Protein AF-A0A3D3DQT8-F1 (afdb_monomer)

Mean predicted aligned error: 5.62 Å

Solvent-accessible surface area (backbone atoms only — not comparable to full-atom values): 5283 Å² total; per-residue (Å²): 123,43,65,70,96,50,102,67,58,68,67,59,53,52,51,50,52,51,51,47,53,49,57,58,57,70,68,70,62,94,72,80,59,68,65,61,55,50,50,52,51,44,54,50,27,50,77,73,35,60,67,28,22,53,56,41,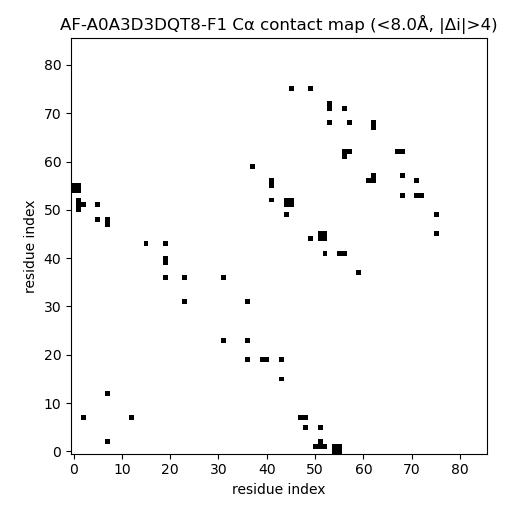44,43,62,76,70,57,60,87,53,70,63,59,54,48,51,56,49,51,62,57,70,70,48,78,74,91,76,80,74,134

Sequence (86 aa):
RALEKRPVSVESIEAELDQIKHRLRATGEREIKSLQVGECVMESLKALDHVAYVRFASVYRSFQDLAEFRDAIESLEAEPAEGDSP

Radius of gyration: 14.19 Å; Cα contacts (8 Å, |Δi|>4): 43; chains: 1; bounding box: 32×33×42 Å

Nearest PDB structures (foldseek):
  7p3f-assembly1_C  TM=9.540E-01  e=1.533E-03  Streptomyces coelicolor A3(2)
  7p3q-assembly1_A  TM=9.471E-01  e=5.498E-03  Streptomyces coelicolor A3(2)

Foldseek 3Di:
DLCPPPPADPVLVVVLVVVLVVVVVVVVDPDDDPLSSLVSVLVSCLVRPLSSNLVSCCVSVVDDDVVVSVVSVVVSVPDPPPPPDD

Structure (mmCIF, N/CA/C/O backbone):
data_AF-A0A3D3DQT8-F1
#
_entry.id   AF-A0A3D3DQT8-F1
#
loop_
_atom_site.group_PDB
_atom_site.id
_atom_site.type_symbol
_atom_site.label_atom_id
_atom_site.label_alt_id
_atom_site.label_comp_id
_atom_site.label_asym_id
_atom_site.label_entity_id
_atom_site.label_seq_id
_atom_site.pdbx_PDB_ins_code
_atom_site.Cartn_x
_atom_site.Cartn_y
_atom_site.Cartn_z
_atom_site.occupancy
_atom_site.B_iso_or_equiv
_atom_site.auth_seq_id
_atom_site.auth_comp_id
_atom_site.auth_asym_id
_atom_site.auth_atom_id
_atom_site.pdbx_PDB_model_num
ATOM 1 N N . ARG A 1 1 ? 9.589 1.958 3.051 1.00 72.31 1 ARG A N 1
ATOM 2 C CA . ARG A 1 1 ? 9.249 3.067 2.125 1.00 72.31 1 ARG A CA 1
ATOM 3 C C . ARG A 1 1 ? 8.806 2.457 0.793 1.00 72.31 1 ARG A C 1
ATOM 5 O O . ARG A 1 1 ? 9.664 1.991 0.062 1.00 72.31 1 ARG A O 1
ATOM 12 N N . ALA A 1 2 ? 7.503 2.369 0.512 1.00 86.75 2 ALA A N 1
ATOM 13 C CA . ALA A 1 2 ? 6.986 1.646 -0.663 1.00 86.75 2 ALA A CA 1
ATOM 14 C C . ALA A 1 2 ? 7.260 2.377 -1.995 1.00 86.75 2 ALA A C 1
ATOM 16 O O . ALA A 1 2 ? 7.749 1.776 -2.948 1.00 86.75 2 ALA A O 1
ATOM 17 N N . LEU A 1 3 ? 7.044 3.695 -2.009 1.00 87.62 3 LEU A N 1
ATOM 18 C CA . LEU A 1 3 ? 7.140 4.561 -3.194 1.00 87.62 3 LEU A CA 1
ATOM 19 C C . LEU A 1 3 ? 8.548 5.129 -3.452 1.00 87.62 3 LEU A C 1
ATOM 21 O O . LEU A 1 3 ? 8.782 5.839 -4.424 1.00 87.62 3 LEU A O 1
ATOM 25 N N . GLU A 1 4 ? 9.519 4.836 -2.587 1.00 86.31 4 GLU A N 1
ATOM 26 C CA . GLU A 1 4 ? 10.873 5.382 -2.722 1.00 86.31 4 GLU A CA 1
ATOM 27 C C . GLU A 1 4 ? 11.547 4.883 -4.007 1.00 86.31 4 GLU A C 1
ATOM 29 O O . GLU A 1 4 ? 11.631 3.669 -4.221 1.00 86.31 4 GLU A O 1
ATOM 34 N N . LYS A 1 5 ? 12.061 5.828 -4.813 1.00 87.06 5 LYS A N 1
ATOM 35 C CA . LYS A 1 5 ? 12.677 5.610 -6.138 1.00 87.06 5 LYS A CA 1
ATOM 36 C C . LYS A 1 5 ? 11.719 5.046 -7.201 1.00 87.06 5 LYS A C 1
ATOM 38 O O . LYS A 1 5 ? 12.181 4.478 -8.189 1.00 87.06 5 LYS A O 1
ATOM 43 N N . ARG A 1 6 ? 10.404 5.182 -7.008 1.00 90.94 6 ARG A N 1
ATOM 44 C CA . ARG A 1 6 ? 9.402 4.859 -8.032 1.00 90.94 6 ARG A CA 1
ATOM 45 C C . ARG A 1 6 ? 9.067 6.104 -8.861 1.00 90.94 6 ARG A C 1
ATOM 47 O O . ARG A 1 6 ? 9.120 7.206 -8.316 1.00 90.94 6 ARG A O 1
ATOM 54 N N . PRO A 1 7 ? 8.733 5.956 -10.152 1.00 90.56 7 PRO A N 1
ATOM 55 C CA . PRO A 1 7 ? 8.339 7.062 -11.023 1.00 90.56 7 PRO A CA 1
ATOM 56 C C . PRO A 1 7 ? 6.880 7.476 -10.759 1.00 90.56 7 PRO A C 1
ATOM 58 O O . PRO A 1 7 ? 6.054 7.481 -11.663 1.00 90.56 7 PRO A O 1
ATOM 61 N N . VAL A 1 8 ? 6.559 7.786 -9.504 1.00 90.31 8 VAL A N 1
ATOM 62 C CA . VAL A 1 8 ? 5.228 8.217 -9.071 1.00 90.31 8 VAL A CA 1
ATOM 63 C C . VAL A 1 8 ? 5.326 9.680 -8.663 1.00 90.31 8 VAL A C 1
ATOM 65 O O . VAL A 1 8 ? 6.193 10.040 -7.864 1.00 90.31 8 VAL A O 1
ATOM 68 N N . SER A 1 9 ? 4.471 10.525 -9.236 1.00 93.12 9 SER A N 1
ATOM 69 C CA . SER A 1 9 ? 4.465 11.953 -8.930 1.00 93.12 9 SER A CA 1
ATOM 70 C C . SER A 1 9 ? 3.926 12.216 -7.522 1.00 93.12 9 SER A C 1
ATOM 72 O O . SER A 1 9 ? 3.158 11.426 -6.965 1.00 93.12 9 SER A O 1
ATOM 74 N N . VAL A 1 10 ? 4.340 13.336 -6.931 1.00 91.94 10 VAL A N 1
ATOM 75 C CA . VAL A 1 10 ? 3.868 13.734 -5.597 1.00 91.94 10 VAL A CA 1
ATOM 76 C C . VAL A 1 10 ? 2.372 14.030 -5.643 1.00 91.94 10 VAL A C 1
ATOM 78 O O . VAL A 1 10 ? 1.640 13.620 -4.750 1.00 91.94 10 VAL A O 1
ATOM 81 N N . GLU A 1 11 ? 1.912 14.643 -6.728 1.00 94.25 11 GLU A N 1
ATOM 82 C CA . GLU A 1 11 ? 0.517 14.997 -6.962 1.00 94.25 11 GLU A CA 1
ATOM 83 C C . GLU A 1 11 ? -0.381 13.754 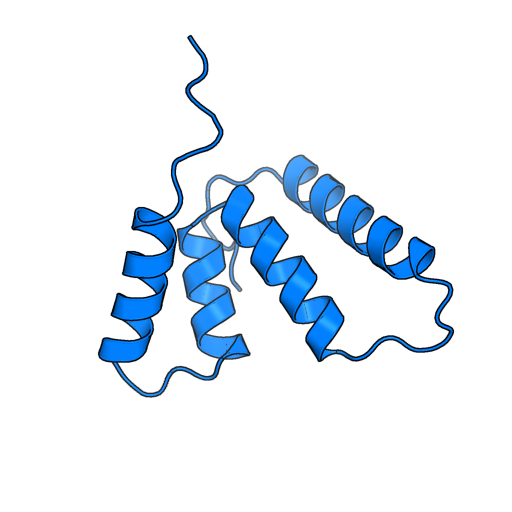-6.997 1.00 94.25 11 GLU A C 1
ATOM 85 O O . GLU A 1 11 ? -1.450 13.755 -6.392 1.00 94.25 11 GLU A O 1
ATOM 90 N N . SER A 1 12 ? 0.061 12.665 -7.642 1.00 93.25 12 SER A N 1
ATOM 91 C CA . SER A 1 12 ? -0.698 11.408 -7.644 1.00 93.25 12 SER A CA 1
ATOM 92 C C . SER A 1 12 ? -0.764 10.788 -6.249 1.00 93.25 12 SER A C 1
ATOM 94 O O . SER A 1 12 ? -1.806 10.277 -5.853 1.00 93.25 12 SER A O 1
ATOM 96 N N . ILE A 1 13 ? 0.318 10.867 -5.468 1.00 92.19 13 ILE A N 1
ATOM 97 C CA . ILE A 1 13 ? 0.324 10.377 -4.082 1.00 92.19 13 ILE A CA 1
ATOM 98 C C . ILE A 1 13 ? -0.657 11.182 -3.224 1.00 92.19 13 ILE A C 1
ATOM 100 O O . ILE A 1 13 ? -1.419 10.602 -2.454 1.00 92.19 13 ILE A O 1
ATOM 104 N N . GLU A 1 14 ? -0.646 12.509 -3.341 1.00 94.19 14 GLU A N 1
ATOM 105 C CA . GLU A 1 14 ? -1.563 13.383 -2.606 1.00 94.19 14 GLU A CA 1
ATOM 106 C C . GLU A 1 14 ? -3.023 13.118 -2.986 1.00 94.19 14 GLU A C 1
ATOM 108 O O . GLU A 1 14 ? -3.864 12.979 -2.095 1.00 94.19 14 GLU A O 1
ATOM 113 N N . ALA A 1 15 ? -3.306 12.956 -4.281 1.00 95.25 15 ALA A N 1
ATOM 114 C CA . ALA A 1 15 ? -4.636 12.618 -4.774 1.00 95.25 15 ALA A CA 1
ATOM 115 C C . ALA A 1 15 ? -5.143 11.287 -4.191 1.00 95.25 15 ALA A C 1
ATOM 117 O O . ALA A 1 15 ? -6.254 11.237 -3.661 1.00 95.25 15 ALA A O 1
ATOM 118 N N . GLU A 1 16 ? -4.322 10.233 -4.212 1.00 95.12 16 GLU A N 1
ATOM 119 C CA . GLU A 1 16 ? -4.669 8.934 -3.620 1.00 95.12 16 GLU A CA 1
ATOM 120 C C . GLU A 1 16 ? -4.905 9.037 -2.107 1.00 95.12 16 GLU A C 1
ATOM 122 O O . GLU A 1 16 ? -5.881 8.505 -1.575 1.00 95.12 16 GLU A O 1
ATOM 127 N N . LEU A 1 17 ? -4.058 9.779 -1.388 1.00 94.88 17 LEU A N 1
ATOM 128 C CA . LEU A 1 17 ? -4.239 9.996 0.049 1.00 94.88 17 LEU A CA 1
ATOM 129 C C . LEU A 1 17 ? -5.555 10.710 0.362 1.00 94.88 17 LEU A C 1
ATOM 131 O O . LEU A 1 17 ? -6.210 10.384 1.356 1.00 94.88 17 LEU A O 1
ATOM 135 N N . ASP A 1 18 ? -5.950 11.681 -0.455 1.00 96.19 18 ASP A N 1
ATOM 136 C CA . ASP A 1 18 ? -7.209 12.394 -0.277 1.00 96.19 18 ASP A CA 1
ATOM 137 C C . ASP A 1 18 ? -8.419 11.522 -0.616 1.00 96.19 18 ASP A C 1
ATOM 139 O O . ASP A 1 18 ? -9.404 11.548 0.129 1.00 96.19 18 ASP A O 1
ATOM 143 N N . GLN A 1 19 ? -8.323 10.667 -1.638 1.00 95.12 19 GLN A N 1
ATOM 144 C CA . GLN A 1 19 ? -9.342 9.653 -1.915 1.00 95.12 19 GLN A CA 1
ATOM 145 C C . GLN A 1 19 ? -9.502 8.671 -0.749 1.00 95.12 19 GLN A C 1
ATOM 147 O O . GLN A 1 19 ? -10.627 8.434 -0.302 1.00 95.12 19 GLN A O 1
ATOM 152 N N . ILE A 1 20 ? -8.402 8.155 -0.188 1.00 95.06 20 ILE A N 1
ATOM 153 C CA . ILE A 1 20 ? -8.438 7.268 0.984 1.00 95.06 20 ILE A CA 1
ATOM 154 C C . ILE A 1 20 ? -9.104 7.979 2.167 1.00 95.06 20 ILE A C 1
ATOM 156 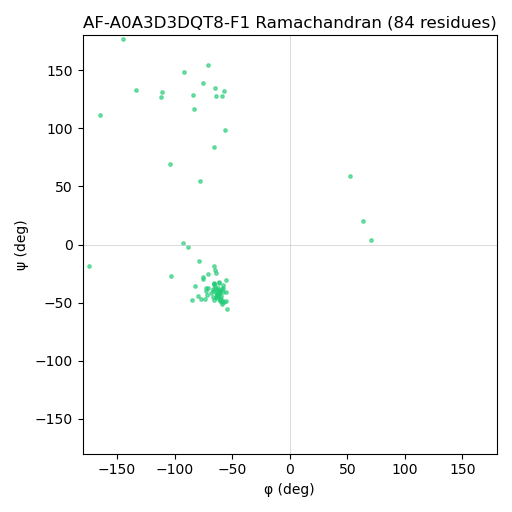O O . ILE A 1 20 ? -10.036 7.442 2.768 1.00 95.06 20 ILE A O 1
ATOM 160 N N . LYS A 1 21 ? -8.689 9.211 2.495 1.00 94.31 21 LYS A N 1
ATOM 161 C CA . LYS A 1 21 ? -9.315 9.994 3.577 1.00 94.31 21 LYS A CA 1
ATOM 162 C C . LYS A 1 21 ? -10.806 10.194 3.329 1.00 94.31 21 LYS A C 1
ATOM 164 O O . LYS A 1 21 ? -11.589 10.121 4.276 1.00 94.31 21 LYS A O 1
ATOM 169 N N . HIS A 1 22 ? -11.202 10.468 2.087 1.00 94.69 22 HIS A N 1
ATOM 170 C CA . HIS A 1 22 ? -12.601 10.666 1.739 1.00 94.69 22 HIS A CA 1
ATOM 171 C C . HIS A 1 22 ? -13.414 9.381 1.922 1.00 94.69 22 HIS A C 1
ATOM 173 O O . HIS A 1 22 ? -14.426 9.419 2.620 1.00 94.69 22 HIS A O 1
ATOM 179 N N . ARG A 1 23 ? -12.927 8.242 1.406 1.00 92.81 23 ARG A N 1
ATOM 180 C CA . ARG A 1 23 ? -13.535 6.914 1.600 1.00 92.81 23 ARG A CA 1
ATOM 181 C C . ARG A 1 23 ? -13.703 6.587 3.080 1.00 92.81 23 ARG A C 1
ATOM 183 O O . ARG A 1 23 ? -14.793 6.221 3.502 1.00 92.81 23 ARG A O 1
ATOM 190 N N . LEU A 1 24 ? -12.653 6.781 3.880 1.00 93.19 24 LEU A N 1
ATOM 191 C CA . LEU A 1 24 ? -12.699 6.514 5.318 1.00 93.19 24 LEU A CA 1
ATOM 192 C C . LEU A 1 24 ? -13.704 7.420 6.038 1.00 93.19 24 LEU A C 1
ATOM 194 O O . LEU A 1 24 ? -14.474 6.933 6.857 1.00 93.19 24 LEU A O 1
ATOM 198 N N . ARG A 1 25 ? -13.761 8.716 5.712 1.00 92.00 25 ARG A N 1
ATOM 199 C CA . ARG A 1 25 ? -14.759 9.638 6.288 1.00 92.00 25 ARG A CA 1
ATOM 200 C C . ARG A 1 25 ? -16.188 9.282 5.882 1.00 92.00 25 ARG A C 1
ATOM 202 O O . ARG A 1 25 ? -17.096 9.431 6.693 1.00 92.00 25 ARG A O 1
ATOM 209 N N . ALA A 1 26 ? -16.383 8.809 4.653 1.00 93.38 26 ALA A N 1
ATOM 210 C CA . ALA A 1 26 ? -17.692 8.427 4.132 1.00 93.38 26 ALA A CA 1
ATOM 211 C C . ALA A 1 26 ? -18.301 7.209 4.852 1.00 93.38 26 ALA A C 1
ATOM 213 O O . ALA A 1 26 ? -19.515 7.036 4.806 1.00 93.38 26 ALA A O 1
ATOM 214 N N . THR A 1 27 ? -17.497 6.410 5.565 1.00 91.19 27 THR A N 1
ATOM 215 C CA . THR A 1 27 ? -18.005 5.314 6.414 1.00 91.19 27 THR A CA 1
ATOM 216 C C . THR A 1 27 ? -18.868 5.814 7.578 1.00 91.19 27 THR A C 1
ATOM 218 O O . THR A 1 27 ? -19.702 5.071 8.085 1.00 91.19 27 THR A O 1
ATOM 221 N N . GLY A 1 28 ? -18.677 7.067 8.017 1.00 92.31 28 GLY A N 1
ATOM 222 C CA . GLY A 1 28 ? -19.361 7.635 9.182 1.00 92.31 28 GLY A CA 1
ATOM 223 C C . GLY A 1 28 ? -18.904 7.059 10.529 1.00 92.31 28 GLY A C 1
ATOM 224 O O . GLY A 1 28 ? -19.460 7.418 11.568 1.00 92.31 28 GLY A O 1
ATOM 225 N N . GLU A 1 29 ? -17.896 6.185 10.537 1.00 92.00 29 GLU A N 1
ATOM 226 C CA . GLU A 1 29 ? -17.369 5.582 11.755 1.00 92.00 29 GLU A CA 1
ATOM 227 C C . GLU A 1 29 ? -16.511 6.580 12.545 1.00 92.00 29 GLU A C 1
ATOM 229 O O . GLU A 1 29 ? -15.708 7.337 11.997 1.00 92.00 29 GLU A O 1
ATOM 234 N N . ARG A 1 30 ? -16.671 6.576 13.873 1.00 91.31 30 ARG A N 1
ATOM 235 C CA . ARG A 1 30 ? -15.897 7.442 14.778 1.00 91.31 30 ARG A CA 1
ATOM 236 C C . ARG A 1 30 ? -14.457 6.957 14.962 1.00 91.31 30 ARG A C 1
ATOM 238 O O . ARG A 1 30 ? -13.570 7.764 15.233 1.00 91.31 30 ARG A O 1
ATOM 245 N N . GLU A 1 31 ? -14.240 5.655 14.831 1.00 93.44 31 GLU A N 1
ATOM 246 C CA . GLU A 1 31 ? -12.945 4.996 14.959 1.00 93.44 31 GLU A CA 1
ATOM 247 C C . GLU A 1 31 ? -12.780 4.027 13.795 1.00 93.44 31 GLU A C 1
ATOM 249 O O . GLU A 1 31 ? -13.689 3.259 13.506 1.00 93.44 31 GLU A O 1
ATOM 254 N N . ILE A 1 32 ? -11.621 4.058 13.140 1.00 93.38 32 ILE A N 1
ATOM 255 C CA . ILE A 1 32 ? -11.321 3.203 11.990 1.00 93.38 32 ILE A CA 1
ATOM 256 C C . ILE A 1 32 ? -10.255 2.196 12.400 1.00 93.38 32 ILE A C 1
ATOM 258 O O . ILE A 1 32 ? -9.209 2.563 12.939 1.00 93.38 32 ILE A O 1
ATOM 262 N N . LYS A 1 33 ? -10.490 0.917 12.100 1.00 94.38 33 LYS A N 1
ATOM 263 C CA . LYS A 1 33 ? -9.489 -0.132 12.314 1.00 94.38 33 LYS A CA 1
ATOM 264 C C . LYS A 1 33 ? -8.285 0.104 11.403 1.00 94.38 33 LYS A C 1
ATOM 266 O O . LYS A 1 33 ? -8.444 0.273 10.197 1.00 94.38 33 LYS A O 1
ATOM 271 N N . SER A 1 34 ? -7.071 -0.006 11.943 1.00 92.44 34 SER A N 1
ATOM 272 C CA . SER A 1 34 ? -5.835 0.121 11.153 1.00 92.44 34 SER A CA 1
ATOM 273 C C . SER A 1 34 ? -5.775 -0.852 9.972 1.00 92.44 34 SER A C 1
ATOM 275 O O . SER A 1 34 ? -5.204 -0.521 8.937 1.00 92.44 34 SER A O 1
ATOM 277 N N . LEU A 1 35 ? -6.401 -2.029 10.111 1.00 91.69 35 LEU A N 1
ATOM 278 C CA . LEU A 1 35 ? -6.523 -3.001 9.027 1.00 91.69 35 LEU A CA 1
ATOM 279 C C . LEU A 1 35 ? -7.222 -2.376 7.810 1.00 91.69 35 LEU A C 1
ATOM 281 O O . LEU A 1 35 ? -6.667 -2.394 6.723 1.00 91.69 35 LEU A O 1
ATOM 285 N N . GLN A 1 36 ? -8.360 -1.714 8.010 1.00 92.94 36 GLN A N 1
ATOM 286 C CA . GLN A 1 36 ? -9.119 -1.072 6.936 1.00 92.94 36 GLN A CA 1
ATOM 287 C C . GLN A 1 36 ? -8.326 0.037 6.236 1.00 92.94 36 GLN A C 1
ATOM 289 O O . GLN A 1 36 ? -8.385 0.164 5.019 1.00 92.94 36 GLN A O 1
ATOM 294 N N . VAL A 1 37 ? -7.535 0.810 6.985 1.00 94.31 37 VAL A N 1
ATOM 295 C CA . VAL A 1 37 ? -6.636 1.810 6.388 1.00 94.31 37 VAL A CA 1
ATOM 296 C C . VAL A 1 37 ? -5.593 1.132 5.500 1.00 94.31 37 VAL A C 1
ATOM 298 O O . VAL A 1 37 ? -5.341 1.587 4.389 1.00 94.31 37 VAL A O 1
ATOM 301 N N . GLY A 1 38 ? -4.997 0.039 5.980 1.00 94.12 38 GLY A N 1
ATOM 302 C CA . GLY A 1 38 ? -4.016 -0.728 5.220 1.00 94.12 38 GLY A CA 1
ATOM 303 C C . GLY A 1 38 ? -4.588 -1.355 3.948 1.00 94.12 38 GLY A C 1
ATOM 304 O O . GLY A 1 38 ? -3.923 -1.302 2.921 1.00 94.12 38 GLY A O 1
ATOM 305 N N . GLU A 1 39 ? -5.821 -1.862 3.992 1.00 93.31 39 GLU A N 1
ATOM 306 C CA . GLU A 1 39 ? -6.550 -2.364 2.817 1.00 93.31 39 GLU A CA 1
ATOM 307 C C . GLU A 1 39 ? -6.746 -1.247 1.777 1.00 93.31 39 GLU A C 1
ATOM 309 O O . GLU A 1 39 ? -6.370 -1.416 0.620 1.00 93.31 39 GLU A O 1
ATOM 314 N N . CYS A 1 40 ? -7.210 -0.058 2.188 1.00 94.50 40 CYS A N 1
ATOM 315 C CA . CYS A 1 40 ? -7.345 1.080 1.271 1.00 94.50 40 CYS A CA 1
ATOM 316 C C . CYS A 1 40 ? -6.002 1.502 0.652 1.00 94.50 40 CYS A C 1
ATOM 318 O O . CYS A 1 40 ? -5.939 1.817 -0.532 1.00 94.50 40 CYS A O 1
ATOM 320 N N . VAL A 1 41 ? -4.920 1.501 1.438 1.00 95.25 41 VAL A N 1
ATOM 321 C CA . VAL A 1 41 ? -3.572 1.812 0.931 1.00 95.25 41 VAL A CA 1
ATOM 322 C C . VAL A 1 41 ? -3.090 0.741 -0.049 1.00 95.25 41 VAL A C 1
ATOM 324 O O . VAL A 1 41 ? -2.479 1.081 -1.057 1.00 95.25 41 VAL A O 1
ATOM 327 N N . MET A 1 42 ? -3.361 -0.538 0.225 1.00 93.75 42 MET A N 1
ATOM 328 C CA . MET A 1 42 ? -3.027 -1.647 -0.671 1.00 93.75 42 MET A CA 1
ATOM 329 C C . MET A 1 42 ? -3.722 -1.492 -2.023 1.00 93.75 42 MET A C 1
ATOM 331 O O . MET A 1 42 ? -3.050 -1.579 -3.045 1.00 93.75 42 MET A O 1
ATOM 335 N N . GLU A 1 43 ? -5.024 -1.206 -2.036 1.00 93.12 43 GLU A N 1
ATOM 336 C CA . GLU A 1 43 ? -5.793 -0.961 -3.264 1.00 93.12 43 GLU A CA 1
ATOM 337 C C . GLU A 1 43 ? -5.228 0.220 -4.068 1.00 93.12 43 GLU A C 1
ATOM 339 O O . GLU A 1 43 ? -4.915 0.067 -5.248 1.00 93.12 43 GLU A O 1
ATOM 344 N N . SER A 1 44 ? -5.012 1.374 -3.425 1.00 93.69 44 SER A N 1
ATOM 345 C CA . SER A 1 44 ? -4.438 2.556 -4.084 1.00 93.69 44 SER A CA 1
ATOM 346 C C . SER A 1 44 ? -3.043 2.286 -4.648 1.00 93.69 44 SER A C 1
ATOM 348 O O . SER A 1 44 ? -2.743 2.652 -5.781 1.00 93.69 44 SER A O 1
ATOM 350 N N . LEU A 1 45 ? -2.170 1.611 -3.891 1.00 93.75 45 LEU A N 1
ATOM 351 C CA . LEU A 1 45 ? -0.836 1.253 -4.379 1.00 93.75 45 LEU A CA 1
ATOM 352 C C . LEU A 1 45 ? -0.897 0.249 -5.529 1.00 93.75 45 LEU A C 1
ATOM 354 O O . LEU A 1 45 ? -0.046 0.315 -6.412 1.00 93.75 45 LEU A O 1
ATOM 358 N N . LYS A 1 46 ? -1.876 -0.662 -5.529 1.00 91.44 46 LYS A N 1
ATOM 359 C CA . LYS A 1 46 ? -2.065 -1.631 -6.608 1.00 91.44 46 LYS A CA 1
ATOM 360 C C . LYS A 1 46 ? -2.364 -0.926 -7.929 1.00 91.44 46 LYS A C 1
ATOM 362 O O . LYS A 1 46 ? -1.752 -1.274 -8.926 1.00 91.44 46 LYS A O 1
ATOM 367 N N . ALA A 1 4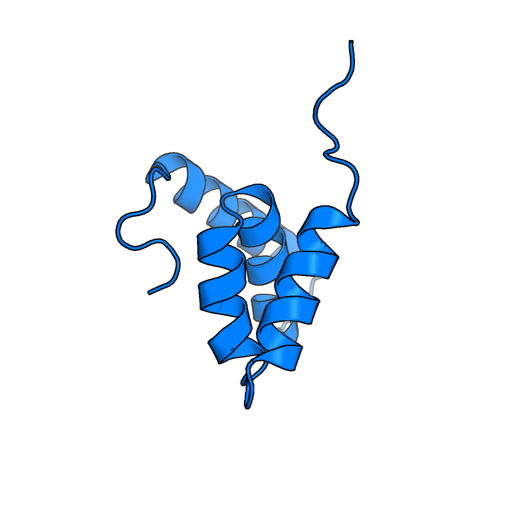7 ? -3.209 0.104 -7.916 1.00 90.44 47 ALA A N 1
ATOM 368 C CA . ALA A 1 47 ? -3.493 0.916 -9.100 1.00 90.44 47 ALA A CA 1
ATOM 369 C C . ALA A 1 47 ? -2.331 1.852 -9.484 1.00 90.44 47 ALA A C 1
ATOM 371 O O . ALA A 1 47 ? -2.060 2.070 -10.663 1.00 90.44 47 ALA A O 1
ATOM 372 N N . LEU A 1 48 ? -1.638 2.413 -8.490 1.00 91.69 48 LEU A N 1
ATOM 373 C CA . LEU A 1 48 ? -0.623 3.441 -8.712 1.00 91.69 48 LEU A CA 1
ATOM 374 C C . LEU A 1 48 ? 0.725 2.871 -9.168 1.00 91.69 48 LEU A C 1
ATOM 376 O O . LEU A 1 48 ? 1.373 3.439 -10.046 1.00 91.69 48 LEU A O 1
ATOM 380 N N . ASP A 1 49 ? 1.192 1.793 -8.530 1.00 93.75 49 ASP A N 1
ATOM 381 C CA . ASP A 1 49 ? 2.490 1.185 -8.812 1.00 93.75 49 ASP A CA 1
ATOM 382 C C . ASP A 1 49 ? 2.609 -0.231 -8.220 1.00 93.75 49 ASP A C 1
ATOM 384 O O . ASP A 1 49 ? 2.766 -0.422 -7.009 1.00 93.75 49 ASP A O 1
ATOM 388 N N . HIS A 1 50 ? 2.649 -1.240 -9.094 1.00 92.19 50 HIS A N 1
ATOM 389 C CA . HIS A 1 50 ? 2.697 -2.652 -8.694 1.00 92.19 50 HIS A CA 1
ATOM 390 C C . HIS A 1 50 ? 3.903 -2.988 -7.796 1.00 92.19 50 HIS A C 1
ATOM 392 O O . HIS A 1 50 ? 3.798 -3.798 -6.876 1.00 92.19 50 HIS A O 1
ATOM 398 N N . VAL A 1 51 ? 5.060 -2.351 -8.008 1.00 92.94 51 VAL A N 1
ATOM 399 C CA . VAL A 1 51 ? 6.258 -2.606 -7.190 1.00 92.94 51 VAL A CA 1
ATOM 400 C C . VAL A 1 51 ? 6.100 -2.002 -5.793 1.00 92.94 51 VAL A C 1
ATOM 402 O O . VAL A 1 51 ? 6.500 -2.618 -4.803 1.00 92.94 51 VAL A O 1
ATOM 405 N N . ALA A 1 52 ? 5.515 -0.810 -5.684 1.00 94.00 52 ALA A N 1
ATOM 406 C CA . ALA A 1 52 ? 5.197 -0.186 -4.408 1.00 94.00 52 ALA A CA 1
ATOM 407 C C . ALA A 1 52 ? 4.162 -1.011 -3.636 1.00 94.00 52 ALA A C 1
ATOM 409 O O . ALA A 1 52 ? 4.356 -1.223 -2.437 1.00 94.00 52 ALA A O 1
ATOM 410 N N . TYR A 1 53 ? 3.140 -1.536 -4.321 1.00 94.31 53 TYR A N 1
ATOM 411 C CA . TYR A 1 53 ? 2.191 -2.492 -3.751 1.00 94.31 53 TYR A CA 1
ATOM 412 C C . TYR A 1 53 ? 2.916 -3.695 -3.147 1.00 94.31 53 TYR A C 1
ATOM 414 O O . TYR A 1 53 ? 2.794 -3.923 -1.948 1.00 94.31 53 TYR A O 1
ATOM 422 N N . VAL A 1 54 ? 3.755 -4.404 -3.913 1.00 93.25 54 VAL A N 1
ATOM 423 C CA . VAL A 1 54 ? 4.465 -5.594 -3.408 1.00 93.25 54 VAL A CA 1
ATOM 424 C C . VAL A 1 54 ? 5.371 -5.253 -2.214 1.00 93.25 54 VAL A C 1
ATOM 426 O O . VAL A 1 54 ? 5.414 -5.992 -1.229 1.00 93.25 54 VAL A O 1
ATOM 429 N N . ARG A 1 55 ? 6.064 -4.105 -2.244 1.00 93.44 55 ARG A N 1
ATOM 430 C CA . ARG A 1 55 ? 6.911 -3.637 -1.126 1.00 93.44 55 ARG A CA 1
ATOM 431 C C . ARG A 1 55 ? 6.116 -3.288 0.129 1.00 93.44 55 ARG A C 1
ATOM 433 O O . ARG A 1 55 ? 6.655 -3.386 1.228 1.00 93.44 55 ARG A O 1
ATOM 440 N N . PHE A 1 56 ? 4.893 -2.791 -0.025 1.00 94.69 56 PHE A N 1
ATOM 441 C CA . PHE A 1 56 ? 4.012 -2.511 1.102 1.00 94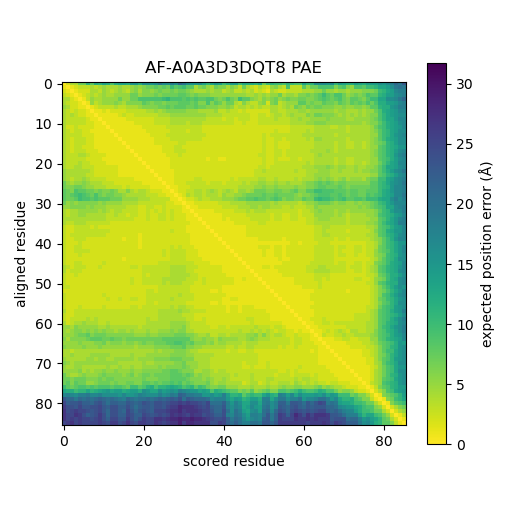.69 56 PHE A CA 1
ATOM 442 C C . PHE A 1 56 ? 3.401 -3.809 1.635 1.00 94.69 56 PHE A C 1
ATOM 444 O O . PHE A 1 56 ? 3.459 -4.062 2.839 1.00 94.69 56 PHE A O 1
ATOM 451 N N . ALA A 1 57 ? 2.897 -4.652 0.734 1.00 93.25 57 ALA A N 1
ATOM 452 C CA . ALA A 1 57 ? 2.288 -5.942 1.021 1.00 93.25 57 ALA A CA 1
ATOM 453 C C . ALA A 1 57 ? 3.220 -6.848 1.825 1.00 93.25 57 ALA A C 1
ATOM 455 O O . ALA A 1 57 ? 2.767 -7.465 2.784 1.00 93.25 57 ALA A O 1
ATOM 456 N N . SER A 1 58 ? 4.518 -6.867 1.505 1.00 94.44 58 SER A N 1
ATOM 457 C CA . SER A 1 58 ? 5.479 -7.716 2.214 1.00 94.44 58 SER A CA 1
ATOM 458 C C . SER A 1 58 ? 5.597 -7.402 3.702 1.00 94.44 58 SER A C 1
ATOM 460 O O . SER A 1 58 ? 5.781 -8.308 4.510 1.00 94.44 58 SER A O 1
ATOM 462 N N . VAL A 1 59 ? 5.442 -6.135 4.087 1.00 93.00 59 VAL A N 1
ATOM 463 C CA . VAL A 1 59 ? 5.428 -5.727 5.497 1.00 93.00 59 VAL A CA 1
ATOM 464 C C . VAL A 1 59 ? 4.030 -5.891 6.081 1.00 93.00 59 VAL A C 1
ATOM 466 O O . VAL A 1 59 ? 3.874 -6.463 7.155 1.00 93.00 59 VAL A O 1
ATOM 469 N N . TYR A 1 60 ? 3.008 -5.411 5.373 1.00 91.62 60 TYR A N 1
ATOM 470 C CA .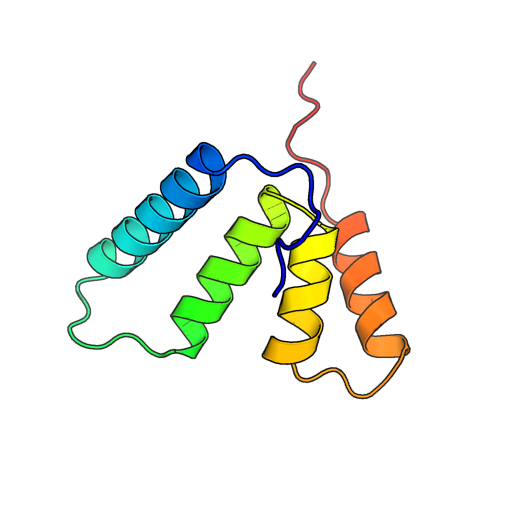 TYR A 1 60 ? 1.630 -5.394 5.858 1.00 91.62 60 TYR A CA 1
ATOM 471 C C . TYR A 1 60 ? 1.071 -6.800 6.112 1.00 91.62 60 TYR A C 1
ATOM 473 O O . TYR A 1 60 ? 0.440 -7.037 7.138 1.00 91.62 60 TYR A O 1
ATOM 481 N N . ARG A 1 61 ? 1.361 -7.747 5.213 1.00 90.88 61 ARG A N 1
ATOM 482 C CA . ARG A 1 61 ? 0.993 -9.164 5.339 1.00 90.88 61 ARG A CA 1
ATOM 483 C C . ARG A 1 61 ? 2.086 -10.009 5.996 1.00 90.88 61 ARG A C 1
ATOM 485 O O . ARG A 1 61 ? 1.886 -11.201 6.171 1.00 90.88 61 ARG A O 1
ATOM 492 N N . SER A 1 62 ? 3.200 -9.390 6.399 1.00 93.31 62 SER A N 1
ATOM 493 C CA . SER A 1 62 ? 4.322 -10.047 7.080 1.00 93.31 62 SER A CA 1
ATOM 494 C C . SER A 1 62 ? 4.825 -11.277 6.329 1.00 93.31 62 SER A C 1
ATOM 496 O O . SER A 1 62 ? 4.827 -12.373 6.887 1.00 93.31 62 SER A O 1
ATOM 498 N N . PHE A 1 63 ? 5.250 -11.091 5.077 1.00 93.75 63 PHE A N 1
ATOM 499 C CA . PHE A 1 63 ? 5.737 -12.202 4.266 1.00 93.75 63 PHE A CA 1
ATOM 500 C C . PHE A 1 63 ? 6.908 -12.916 4.957 1.00 93.75 63 PHE A C 1
ATOM 502 O O . PHE A 1 63 ? 7.849 -12.271 5.425 1.00 93.75 63 PHE A O 1
ATOM 509 N N . GLN A 1 64 ? 6.845 -14.239 5.020 1.00 93.75 64 GLN A N 1
ATOM 510 C CA . GLN A 1 64 ? 7.820 -15.125 5.644 1.00 93.75 64 GLN A CA 1
ATOM 511 C C . GLN A 1 64 ? 8.708 -15.821 4.614 1.00 93.75 64 GLN A C 1
ATOM 513 O O . GLN A 1 64 ? 9.848 -16.170 4.927 1.00 93.75 64 GLN A O 1
ATOM 518 N N . ASP A 1 65 ? 8.217 -16.016 3.389 1.00 93.12 65 ASP A N 1
ATOM 519 C CA . ASP A 1 65 ? 8.944 -16.756 2.365 1.00 93.12 65 ASP A CA 1
ATOM 520 C C . ASP A 1 65 ? 8.738 -16.226 0.937 1.00 93.12 65 ASP A C 1
ATOM 522 O O . ASP A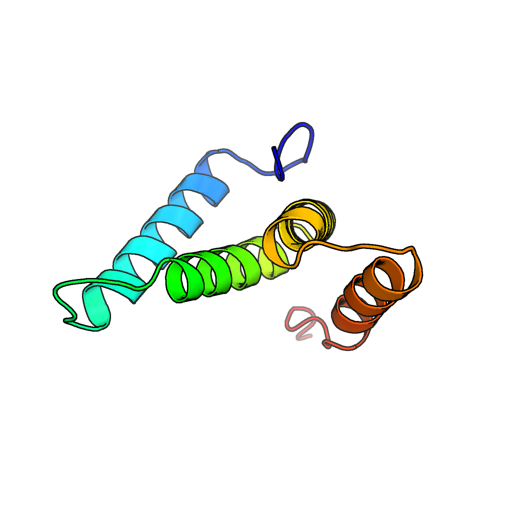 1 65 ? 8.029 -15.254 0.667 1.00 93.12 65 ASP A O 1
ATOM 526 N N . LEU A 1 66 ? 9.451 -16.855 -0.000 1.00 92.44 66 LEU A N 1
ATOM 527 C CA . LEU A 1 66 ? 9.398 -16.503 -1.414 1.00 92.44 66 LEU A CA 1
ATOM 528 C C . LEU A 1 66 ? 8.065 -16.898 -2.066 1.00 92.44 66 LEU A C 1
ATOM 530 O O . LEU A 1 66 ? 7.704 -16.298 -3.075 1.00 92.44 66 LEU A O 1
ATOM 534 N N . ALA A 1 67 ? 7.354 -17.901 -1.541 1.00 93.44 67 ALA A N 1
ATOM 535 C CA . ALA A 1 67 ? 6.080 -18.327 -2.107 1.00 93.44 67 ALA A CA 1
ATOM 536 C C . ALA A 1 67 ? 5.030 -17.228 -1.934 1.00 93.44 67 ALA A C 1
ATOM 538 O O . ALA A 1 67 ? 4.423 -16.837 -2.922 1.00 93.44 67 ALA A O 1
ATOM 539 N N . GLU A 1 68 ? 4.933 -16.616 -0.753 1.00 92.62 68 GLU A N 1
ATOM 540 C CA . GLU A 1 68 ? 4.003 -15.501 -0.512 1.00 92.62 68 GLU A CA 1
ATOM 541 C C . GLU A 1 68 ? 4.298 -14.280 -1.400 1.00 92.62 68 GLU A C 1
ATOM 543 O O . GLU A 1 68 ? 3.392 -13.568 -1.839 1.00 92.62 68 GLU A O 1
ATOM 548 N N . PHE A 1 69 ? 5.574 -14.054 -1.722 1.00 91.56 69 PHE A N 1
ATOM 549 C CA . PHE A 1 69 ? 5.963 -13.025 -2.682 1.00 91.56 69 PHE A CA 1
ATOM 550 C C . PHE A 1 69 ? 5.515 -13.365 -4.109 1.00 91.56 69 PHE A C 1
ATOM 552 O O . PHE A 1 69 ? 5.039 -12.477 -4.818 1.00 91.56 69 PHE A O 1
ATOM 559 N N . ARG A 1 70 ? 5.650 -14.629 -4.538 1.00 92.50 70 ARG A N 1
ATOM 560 C CA . ARG A 1 70 ? 5.134 -15.068 -5.845 1.00 92.50 70 ARG A CA 1
ATOM 561 C C . ARG A 1 70 ? 3.622 -14.940 -5.903 1.00 92.50 70 ARG A C 1
ATOM 563 O O . ARG A 1 70 ? 3.133 -14.364 -6.862 1.00 92.50 70 ARG A O 1
ATOM 570 N N . ASP A 1 71 ? 2.909 -15.379 -4.872 1.00 91.62 71 ASP A N 1
ATOM 571 C CA . ASP A 1 71 ? 1.448 -15.304 -4.815 1.00 91.62 71 ASP A CA 1
ATOM 572 C C . ASP A 1 71 ? 0.968 -13.848 -4.954 1.00 91.62 71 ASP A C 1
ATOM 574 O O . ASP A 1 71 ? -0.016 -13.557 -5.636 1.00 91.62 71 ASP A O 1
ATOM 578 N N . ALA A 1 72 ? 1.698 -12.896 -4.361 1.00 88.56 72 ALA A N 1
ATOM 579 C CA . ALA A 1 72 ? 1.414 -11.473 -4.519 1.00 88.56 72 ALA A CA 1
ATOM 580 C C . ALA A 1 72 ? 1.633 -10.962 -5.955 1.00 88.56 72 ALA A C 1
ATOM 582 O O . ALA A 1 72 ? 0.899 -10.074 -6.387 1.00 88.56 72 ALA A O 1
ATOM 583 N N . ILE A 1 73 ? 2.619 -11.500 -6.681 1.00 89.81 73 ILE A N 1
ATOM 584 C CA . ILE A 1 73 ? 2.863 -11.189 -8.098 1.00 89.81 73 ILE A CA 1
ATOM 585 C C . ILE A 1 73 ? 1.804 -11.845 -8.984 1.00 89.81 73 ILE A C 1
ATOM 587 O O . ILE A 1 73 ? 1.214 -11.168 -9.817 1.00 89.81 73 ILE A O 1
ATOM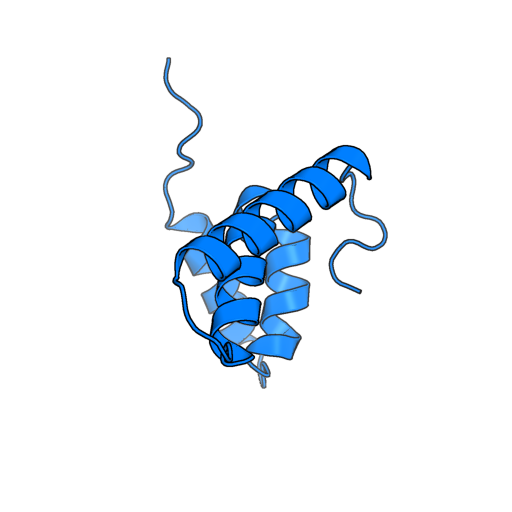 591 N N . GLU A 1 74 ? 1.507 -13.124 -8.775 1.00 90.38 74 GLU A N 1
ATOM 592 C CA . GLU A 1 74 ? 0.478 -13.852 -9.525 1.00 90.38 74 GLU A CA 1
ATOM 593 C C . GLU A 1 74 ? -0.893 -13.173 -9.366 1.00 90.38 74 GLU A C 1
ATOM 595 O O . GLU A 1 74 ? -1.631 -13.004 -10.334 1.00 90.38 74 GLU A O 1
ATOM 600 N N . SER A 1 75 ? -1.203 -12.667 -8.168 1.00 86.38 75 SER A N 1
ATOM 601 C CA . SER A 1 75 ? -2.411 -11.873 -7.910 1.00 86.38 75 SER A CA 1
ATOM 602 C C . SER A 1 75 ? -2.452 -10.523 -8.643 1.00 86.38 75 SER A C 1
ATOM 604 O O . SER A 1 75 ? -3.539 -9.961 -8.792 1.00 86.38 75 SER A O 1
ATOM 606 N N . LEU A 1 76 ? -1.308 -9.970 -9.056 1.00 87.06 76 LEU A N 1
ATOM 607 C CA . LEU A 1 76 ? -1.248 -8.777 -9.908 1.00 87.06 76 LEU A CA 1
ATOM 608 C C . LEU A 1 76 ? -1.438 -9.131 -11.386 1.00 87.06 76 LEU A C 1
ATOM 610 O O . LEU A 1 76 ? -2.034 -8.353 -12.117 1.00 87.06 76 LEU A O 1
ATOM 614 N N . GLU A 1 77 ? -0.932 -10.285 -11.825 1.00 81.94 77 GLU A N 1
ATOM 615 C CA . GLU A 1 77 ? -1.048 -10.750 -13.215 1.00 81.94 77 GLU A CA 1
ATOM 616 C C . GLU A 1 77 ? -2.449 -11.284 -13.547 1.00 81.94 77 GLU A C 1
ATOM 618 O O . GLU A 1 77 ? -2.892 -11.198 -14.691 1.00 81.94 77 GLU A O 1
ATOM 623 N N . ALA A 1 78 ? -3.152 -11.833 -12.553 1.00 76.44 78 ALA A N 1
ATOM 624 C CA . ALA A 1 78 ? -4.491 -12.395 -12.710 1.00 76.44 78 ALA A CA 1
ATOM 625 C C . ALA A 1 78 ? -5.614 -11.343 -12.762 1.00 76.44 78 ALA A C 1
ATOM 627 O O . ALA A 1 78 ? -6.738 -11.678 -13.142 1.00 76.44 78 ALA A O 1
ATOM 628 N N . GLU A 1 79 ? -5.346 -10.091 -12.383 1.00 65.19 79 GLU A N 1
ATOM 629 C CA . GLU A 1 79 ? -6.306 -9.005 -12.568 1.00 65.19 79 GLU A CA 1
ATOM 630 C C . GLU A 1 79 ? -6.179 -8.465 -13.996 1.00 65.19 79 GLU A C 1
ATOM 632 O O . GLU A 1 79 ? -5.114 -7.964 -14.365 1.00 65.19 79 GLU A O 1
ATOM 637 N N . PRO A 1 80 ? -7.229 -8.573 -14.835 1.00 54.25 80 PRO A N 1
ATOM 638 C CA . PRO A 1 80 ? -7.195 -7.944 -16.142 1.00 54.25 80 PRO A CA 1
ATOM 639 C C . PRO A 1 80 ? -6.995 -6.447 -15.922 1.00 54.25 80 PRO A C 1
ATOM 641 O O . PRO A 1 80 ? -7.716 -5.834 -15.138 1.00 54.25 80 PRO A O 1
ATOM 644 N N . ALA A 1 81 ? -6.000 -5.870 -16.593 1.00 53.62 81 ALA A N 1
ATOM 645 C CA . ALA A 1 81 ? -5.789 -4.434 -16.600 1.00 53.62 81 ALA A CA 1
ATOM 646 C C . ALA A 1 81 ? -7.077 -3.749 -17.094 1.00 53.62 81 ALA A C 1
ATOM 648 O O . ALA A 1 81 ? -7.335 -3.691 -18.297 1.00 53.62 81 ALA A O 1
ATOM 649 N N . GLU A 1 82 ? -7.909 -3.254 -16.175 1.00 51.62 82 GLU A N 1
ATOM 650 C CA . GLU A 1 82 ? -8.986 -2.317 -16.486 1.00 51.62 82 GLU A CA 1
ATOM 651 C C . GLU A 1 82 ? -8.326 -1.016 -16.959 1.00 51.62 82 GLU A C 1
ATOM 653 O O . GLU A 1 82 ? -8.039 -0.108 -16.185 1.00 51.62 82 GLU A O 1
ATOM 658 N N . GLY A 1 83 ? -7.975 -0.973 -18.241 1.00 50.78 83 GLY A N 1
ATOM 659 C CA . GLY A 1 83 ? -7.225 0.136 -18.822 1.00 50.78 83 GLY A CA 1
ATOM 660 C C . GLY A 1 83 ? -7.028 0.066 -20.332 1.00 50.78 83 GLY A C 1
ATOM 661 O O . GLY A 1 83 ? -6.800 1.109 -20.932 1.00 50.78 83 GLY A O 1
ATOM 662 N N . ASP A 1 84 ? -7.186 -1.101 -20.963 1.00 44.75 84 ASP A N 1
ATOM 663 C CA . ASP A 1 84 ? -7.169 -1.214 -22.428 1.00 44.75 84 ASP A CA 1
ATOM 664 C C . ASP A 1 84 ? -8.605 -1.399 -22.947 1.00 44.75 84 ASP A C 1
ATOM 666 O O . ASP A 1 84 ? -9.031 -2.479 -23.356 1.00 44.75 84 ASP A O 1
ATOM 670 N N . SER A 1 85 ? -9.408 -0.336 -22.833 1.00 35.44 85 SER A N 1
ATOM 671 C CA . SER A 1 85 ? -10.610 -0.204 -23.664 1.00 35.44 85 SER A CA 1
ATOM 672 C C . SER A 1 85 ? -10.188 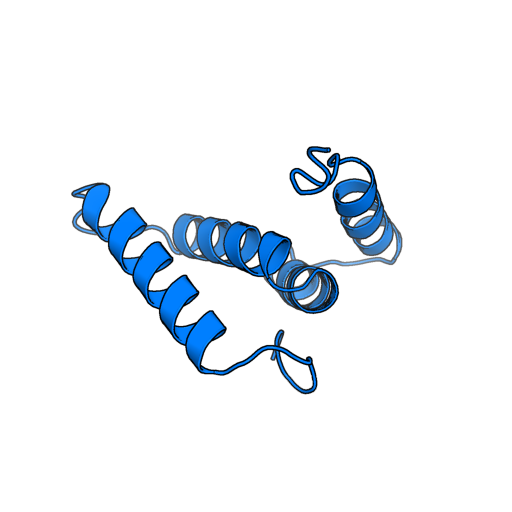0.392 -25.013 1.00 35.44 85 SER A C 1
ATOM 674 O O . SER A 1 85 ? -9.488 1.406 -24.997 1.00 35.44 85 SER A O 1
ATOM 676 N N . PRO A 1 86 ? -10.571 -0.218 -26.151 1.00 50.38 86 PRO A N 1
ATOM 677 C CA . PRO A 1 86 ? -10.242 0.286 -27.485 1.00 50.38 86 PRO A CA 1
ATOM 678 C C . PRO A 1 86 ? -10.895 1.637 -27.808 1.00 50.38 86 PRO A C 1
ATOM 680 O O . PRO A 1 86 ? -11.968 1.943 -27.235 1.00 50.38 86 PRO A O 1
#

pLDDT: mean 88.07, std 12.71, range [35.44, 96.19]

Secondary structure (DSSP, 8-state):
--STTSS--HHHHHHHHHHHHHHHHHT--SS--HHHHHHHHHHHHHHH-HHHHHHHHHHHTT--SHHHHHHHHHHHHSS--TT---